Protein AF-A0A1E3PMX1-F1 (afdb_monomer_lite)

Secondary structure (DSSP, 8-state):
-PPPPHHHHHHHHHHHHHHTTPPP-TT----SHHHHHSPP-HHHHHTSS--TTS--HHHHHHHTTTS----HHHHHHHHHHHHH-

Organism: NCBI:txid857566

Structure (mmCIF, N/CA/C/O backbone):
data_AF-A0A1E3PMX1-F1
#
_entry.id   AF-A0A1E3PMX1-F1
#
loop_
_atom_site.group_PDB
_atom_site.id
_atom_site.type_symbol
_atom_site.label_atom_id
_atom_site.label_alt_id
_atom_site.label_comp_id
_atom_site.label_asym_id
_atom_site.label_entity_id
_atom_site.label_seq_id
_atom_site.pdbx_PDB_ins_code
_atom_site.Cartn_x
_atom_site.Cartn_y
_atom_site.Cartn_z
_atom_site.occupancy
_atom_site.B_iso_or_equiv
_atom_site.auth_seq_id
_atom_site.auth_comp_id
_atom_site.auth_asym_id
_atom_site.auth_atom_id
_atom_site.pdbx_PDB_model_num
ATOM 1 N N . MET A 1 1 ? -2.008 8.378 40.726 1.00 56.97 1 MET A N 1
ATOM 2 C CA . MET A 1 1 ? -2.878 8.327 39.530 1.00 56.97 1 MET A CA 1
ATOM 3 C C . MET A 1 1 ? -3.503 6.944 39.455 1.00 56.97 1 MET A C 1
ATOM 5 O O . MET A 1 1 ? -2.761 5.973 39.441 1.00 56.97 1 MET A O 1
ATOM 9 N N . SER A 1 2 ? -4.834 6.853 39.504 1.00 81.12 2 SER A N 1
ATOM 10 C CA . SER A 1 2 ? -5.565 5.578 39.420 1.00 81.12 2 SER A CA 1
ATOM 11 C C . SER A 1 2 ? -5.464 5.009 38.003 1.00 81.12 2 SER A C 1
ATOM 13 O O . SER A 1 2 ? -5.719 5.727 37.036 1.00 81.12 2 SER A O 1
ATOM 15 N N . THR A 1 3 ? -5.058 3.747 37.868 1.00 84.88 3 THR A N 1
ATOM 16 C CA . THR A 1 3 ? -4.992 3.066 36.573 1.00 84.88 3 THR A CA 1
ATOM 17 C C . THR A 1 3 ? -6.389 2.582 36.164 1.00 84.88 3 THR A C 1
ATOM 19 O O . THR A 1 3 ? -7.101 1.983 36.972 1.00 84.88 3 THR A O 1
ATOM 22 N N . PRO A 1 4 ? -6.833 2.837 34.919 1.00 89.25 4 PRO A N 1
ATOM 23 C CA . PRO A 1 4 ? -8.139 2.382 34.457 1.00 89.25 4 PRO A CA 1
ATOM 24 C C . PRO A 1 4 ? -8.200 0.854 34.335 1.00 89.25 4 PRO A C 1
ATOM 26 O O . PRO A 1 4 ? -7.206 0.182 34.060 1.00 89.25 4 PRO A O 1
ATOM 29 N N . THR A 1 5 ? -9.404 0.300 34.488 1.00 94.69 5 THR A N 1
ATOM 30 C CA . THR A 1 5 ? -9.670 -1.133 34.317 1.00 94.69 5 THR A CA 1
ATOM 31 C C . THR A 1 5 ? -9.358 -1.588 32.889 1.00 94.69 5 THR A C 1
ATOM 33 O O . THR A 1 5 ? -9.660 -0.882 31.924 1.00 94.69 5 THR A O 1
ATOM 36 N N . ARG A 1 6 ? -8.850 -2.818 32.735 1.00 92.94 6 ARG A N 1
ATOM 37 C CA . ARG A 1 6 ? -8.532 -3.432 31.432 1.00 92.94 6 ARG A CA 1
ATOM 38 C C . ARG A 1 6 ? -9.670 -3.324 30.409 1.00 92.94 6 ARG A C 1
ATOM 40 O O . ARG A 1 6 ? -9.407 -3.033 29.249 1.00 92.94 6 ARG A O 1
ATOM 47 N N . ASN A 1 7 ? -10.922 -3.509 30.831 1.00 94.69 7 ASN A N 1
ATOM 48 C CA . ASN A 1 7 ? -12.078 -3.435 29.930 1.00 94.69 7 ASN A CA 1
ATOM 49 C C . ASN A 1 7 ? -12.246 -2.041 29.307 1.00 94.69 7 ASN A C 1
ATOM 51 O O . ASN A 1 7 ? -12.430 -1.941 28.099 1.00 94.69 7 ASN A O 1
ATOM 55 N N . LYS A 1 8 ? -12.073 -0.969 30.095 1.00 95.19 8 LYS A N 1
ATOM 56 C CA . LYS A 1 8 ? -12.135 0.413 29.587 1.00 95.19 8 LYS A CA 1
ATOM 57 C C . LYS A 1 8 ? -11.021 0.702 28.579 1.00 95.19 8 LYS A C 1
ATOM 59 O O . LYS A 1 8 ? -11.241 1.394 27.592 1.00 95.19 8 LYS A O 1
ATOM 64 N N . LEU A 1 9 ? -9.830 0.142 28.801 1.00 94.94 9 LEU A N 1
ATOM 65 C CA . LEU A 1 9 ? -8.726 0.251 27.844 1.00 94.94 9 LEU A CA 1
ATOM 66 C C . LEU A 1 9 ? -9.028 -0.486 26.533 1.00 94.94 9 LEU A C 1
ATOM 68 O O . LEU A 1 9 ? -8.711 0.026 25.463 1.00 94.94 9 LEU A O 1
ATOM 72 N N . LEU A 1 10 ? -9.670 -1.656 26.599 1.00 95.94 10 LEU A N 1
ATOM 73 C CA . LEU A 1 10 ? -10.087 -2.397 25.405 1.00 95.94 10 LEU A CA 1
ATOM 74 C C . LEU A 1 10 ? -11.170 -1.657 24.612 1.00 95.94 10 LEU A C 1
ATOM 76 O O . LEU A 1 10 ? -11.117 -1.654 23.384 1.00 95.94 10 LEU A O 1
ATOM 80 N N . GLU A 1 11 ? -12.117 -1.009 25.289 1.00 96.31 11 GLU A N 1
ATOM 81 C CA . GLU A 1 11 ? -13.140 -0.172 24.650 1.00 96.31 11 GLU A CA 1
ATOM 82 C C . GLU A 1 11 ? -12.528 1.039 23.944 1.00 96.31 11 GLU A C 1
ATOM 84 O O . GLU A 1 11 ? -12.834 1.285 22.776 1.00 96.31 11 GLU A O 1
ATOM 89 N N . LEU A 1 12 ? -11.609 1.746 24.609 1.00 95.88 12 LEU A N 1
ATOM 90 C CA . LEU A 1 12 ? -10.865 2.852 24.002 1.00 95.88 12 LEU A CA 1
ATOM 91 C C . LEU A 1 12 ? -10.078 2.371 22.782 1.00 95.88 12 LEU A C 1
ATOM 93 O O . LEU A 1 12 ? -10.141 2.990 21.720 1.00 95.88 12 LEU A O 1
ATOM 97 N N . TYR A 1 13 ? -9.371 1.246 22.910 1.00 96.56 13 TYR A N 1
ATOM 98 C CA . TYR A 1 13 ? -8.603 0.679 21.808 1.00 96.56 13 TYR A CA 1
ATOM 99 C C . TYR A 1 13 ? -9.511 0.325 20.623 1.00 96.56 13 TYR A C 1
ATOM 101 O O . TYR A 1 13 ? -9.232 0.728 19.494 1.00 96.56 13 TYR A O 1
ATOM 109 N N . LYS A 1 14 ? -10.659 -0.315 20.876 1.00 97.75 14 LYS A N 1
ATOM 110 C CA . LYS A 1 14 ? -11.666 -0.605 19.847 1.00 97.75 14 LYS A CA 1
ATOM 111 C C . LYS A 1 14 ? -12.168 0.669 19.162 1.00 97.75 14 LYS A C 1
ATOM 113 O O . LYS A 1 14 ? -12.260 0.692 17.936 1.00 97.75 14 LYS A O 1
ATOM 118 N N . LEU A 1 15 ? -12.456 1.724 19.929 1.00 98.00 15 LEU A N 1
ATOM 119 C CA . LEU A 1 15 ? -12.889 3.017 19.395 1.00 98.00 15 LEU A CA 1
ATOM 120 C C . LEU A 1 15 ? -11.808 3.651 18.510 1.00 98.00 15 LEU A C 1
ATOM 122 O O . LEU A 1 15 ? -12.114 4.082 17.403 1.00 98.00 15 LEU A O 1
ATOM 126 N N . SER A 1 16 ? -10.546 3.652 18.951 1.00 98.06 16 SER A N 1
ATOM 127 C CA . SER A 1 16 ? -9.433 4.176 18.150 1.00 98.06 16 SER A CA 1
ATOM 128 C C . SER A 1 16 ? -9.267 3.417 16.835 1.00 98.06 16 SER A C 1
ATOM 130 O O . SER A 1 16 ? -9.141 4.038 15.782 1.00 98.06 16 SER A O 1
ATOM 132 N N . CYS A 1 17 ? -9.355 2.084 16.864 1.00 97.50 17 CYS A N 1
ATOM 133 C CA . CYS A 1 17 ? -9.274 1.276 15.657 1.00 97.50 17 CYS A CA 1
ATOM 134 C C . CYS A 1 17 ? -10.413 1.606 14.687 1.00 97.50 17 CYS A C 1
ATOM 136 O O . CYS A 1 17 ? -10.171 1.695 13.489 1.00 97.50 17 CYS A O 1
ATOM 138 N N . ASN A 1 18 ? -11.622 1.854 15.197 1.00 97.81 18 ASN A N 1
ATOM 139 C CA . ASN A 1 18 ? -12.761 2.257 14.376 1.00 97.81 18 ASN A CA 1
ATOM 140 C C . ASN A 1 18 ? -12.544 3.634 13.723 1.00 97.81 18 ASN A C 1
ATOM 142 O O . ASN A 1 18 ? -12.727 3.779 12.519 1.00 97.81 18 ASN A O 1
ATOM 146 N N . ILE A 1 19 ? -12.081 4.625 14.495 1.00 98.50 19 ILE A N 1
ATOM 147 C CA . ILE A 1 19 ? -11.799 5.981 13.992 1.00 98.50 19 ILE A CA 1
ATOM 148 C C . ILE A 1 19 ? -10.740 5.950 12.884 1.00 98.50 19 ILE A C 1
ATOM 150 O O . ILE A 1 19 ? -10.897 6.600 11.854 1.00 98.50 19 ILE A O 1
ATOM 154 N N . PHE A 1 20 ? -9.670 5.178 13.073 1.00 98.25 20 PHE A N 1
ATOM 155 C CA . PHE A 1 20 ? -8.541 5.138 12.141 1.00 98.25 20 PHE A CA 1
ATOM 156 C C . PHE A 1 20 ? -8.627 4.015 11.104 1.00 98.25 20 PHE A C 1
ATOM 158 O O . PHE A 1 20 ? -7.637 3.748 10.424 1.00 98.25 20 PHE A O 1
ATOM 165 N N . SER A 1 21 ? -9.775 3.338 10.983 1.00 96.75 21 SER A N 1
ATOM 166 C CA . SER A 1 21 ? -9.951 2.192 10.075 1.00 96.75 21 SER A CA 1
ATOM 167 C C . SER A 1 21 ? -8.860 1.116 10.234 1.00 96.75 21 SER A C 1
ATOM 169 O O . SER A 1 21 ? -8.416 0.492 9.271 1.00 96.75 21 SER A O 1
ATOM 171 N N . GLN A 1 22 ? -8.390 0.907 11.466 1.00 95.88 22 GLN A N 1
ATOM 172 C CA . GLN A 1 22 ? -7.415 -0.121 11.817 1.00 95.88 22 GLN A CA 1
ATOM 173 C C . GLN A 1 22 ? -8.116 -1.400 12.283 1.00 95.88 22 GLN A C 1
ATOM 175 O O . GLN A 1 22 ? -9.238 -1.395 12.785 1.00 95.88 22 GLN A O 1
ATOM 180 N N . THR A 1 23 ? -7.423 -2.529 12.169 1.00 95.06 23 THR A N 1
ATOM 181 C CA . THR A 1 23 ? -7.940 -3.829 12.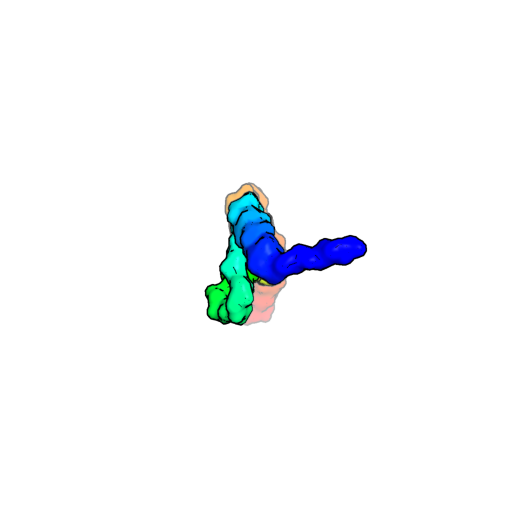606 1.00 95.06 23 THR A CA 1
ATOM 182 C C . THR A 1 23 ? -7.802 -4.001 14.121 1.00 95.06 23 THR A C 1
ATOM 184 O O . THR A 1 23 ? -6.682 -4.011 14.634 1.00 95.06 23 THR A O 1
ATOM 187 N N . PHE A 1 24 ? -8.910 -4.219 14.829 1.00 96.81 24 PHE A N 1
ATOM 188 C CA . PHE A 1 24 ? -8.918 -4.553 16.259 1.00 96.81 24 PHE A CA 1
ATOM 189 C C . PHE A 1 24 ? -8.693 -6.063 16.472 1.00 96.81 24 PHE A C 1
ATOM 191 O O . PHE A 1 24 ? -9.519 -6.873 16.054 1.00 96.81 24 PHE A O 1
ATOM 198 N N . ASN A 1 25 ? -7.587 -6.454 17.120 1.00 95.56 25 ASN A N 1
ATOM 199 C CA . ASN A 1 25 ? -7.230 -7.860 17.385 1.00 95.56 25 ASN A CA 1
ATOM 200 C C . ASN A 1 25 ? -6.868 -8.088 18.871 1.00 95.56 25 ASN A C 1
ATOM 202 O O . ASN A 1 25 ? -5.687 -8.124 19.210 1.00 95.56 25 ASN A O 1
ATOM 206 N N . PRO A 1 26 ? -7.853 -8.247 19.774 1.00 95.12 26 PRO A N 1
ATOM 207 C CA . PRO A 1 26 ? -7.602 -8.376 21.214 1.00 95.12 26 PRO A CA 1
ATOM 208 C C . PRO A 1 26 ? -6.997 -9.731 21.618 1.00 95.12 26 PRO A C 1
ATOM 210 O O . PRO A 1 26 ? -6.377 -9.832 22.673 1.00 95.12 26 PRO A O 1
ATOM 213 N N . ASN A 1 27 ? -7.174 -10.764 20.786 1.00 95.12 27 ASN A N 1
ATOM 214 C CA . ASN A 1 27 ? -6.745 -12.141 21.059 1.00 95.12 27 ASN A CA 1
ATOM 215 C C . ASN A 1 27 ? -5.428 -12.508 20.359 1.00 95.12 27 ASN A C 1
ATOM 217 O O . ASN A 1 27 ? -5.009 -13.662 20.416 1.00 95.12 27 ASN A O 1
ATOM 221 N N . ASN A 1 28 ? -4.787 -11.556 19.671 1.00 92.00 28 ASN A N 1
ATOM 222 C CA . ASN A 1 28 ? -3.554 -11.767 18.910 1.00 92.00 28 ASN A CA 1
ATOM 223 C C . ASN A 1 28 ? -3.618 -12.963 17.940 1.00 92.00 28 ASN A C 1
ATOM 225 O O . ASN A 1 28 ? -2.629 -13.659 17.709 1.00 92.00 28 ASN A O 1
ATOM 229 N N . THR A 1 29 ? -4.782 -13.198 17.330 1.00 96.81 29 THR A N 1
ATOM 230 C CA . THR A 1 29 ? -4.961 -14.280 16.354 1.00 96.81 29 THR A CA 1
ATOM 231 C C . THR A 1 29 ? -4.232 -13.960 15.049 1.00 96.81 29 THR A C 1
ATOM 233 O O . THR A 1 29 ? -4.174 -12.800 14.630 1.00 96.81 29 THR A O 1
ATOM 236 N N . ARG A 1 30 ? -3.698 -14.980 14.368 1.00 95.31 30 ARG A N 1
ATOM 237 C CA . ARG A 1 30 ? -3.030 -14.828 13.065 1.00 95.31 30 ARG A CA 1
ATOM 238 C C . ARG A 1 30 ? -4.063 -14.624 11.953 1.00 95.31 30 ARG A C 1
ATOM 240 O O . ARG A 1 30 ? -4.578 -15.584 11.402 1.00 95.31 30 ARG A O 1
ATOM 247 N N . THR A 1 31 ? -4.342 -13.369 11.610 1.00 93.69 31 THR A N 1
ATOM 248 C CA . THR A 1 31 ? -5.323 -12.993 10.571 1.00 93.69 31 THR A CA 1
ATOM 249 C C . THR A 1 31 ? -4.737 -12.869 9.161 1.00 93.69 31 THR A C 1
ATOM 251 O O . THR A 1 31 ? -5.469 -12.603 8.218 1.00 93.69 31 THR A O 1
ATOM 254 N N . GLY A 1 32 ? -3.414 -12.993 8.993 1.00 94.62 32 GLY A N 1
ATOM 255 C CA . GLY A 1 32 ? -2.757 -12.822 7.687 1.00 94.62 32 GLY A CA 1
ATOM 256 C C . GLY A 1 32 ? -2.607 -11.366 7.218 1.00 94.62 32 GLY A C 1
ATOM 257 O O . GLY A 1 32 ? -2.013 -11.122 6.172 1.00 94.62 32 GLY A O 1
ATOM 258 N N . ALA A 1 33 ? -3.027 -10.375 8.014 1.00 94.56 33 ALA A N 1
ATOM 259 C CA . ALA A 1 33 ? -2.932 -8.950 7.667 1.00 94.56 33 ALA A CA 1
ATOM 260 C C . ALA A 1 33 ? -1.495 -8.447 7.399 1.00 94.56 33 ALA A C 1
ATOM 262 O O . ALA A 1 33 ? -1.312 -7.379 6.825 1.00 94.56 33 ALA A O 1
ATOM 263 N N . SER A 1 34 ? -0.459 -9.182 7.825 1.00 93.38 34 SER A N 1
ATOM 264 C CA . SER A 1 34 ? 0.937 -8.877 7.469 1.00 93.38 34 SER A CA 1
ATOM 265 C C . SER A 1 34 ? 1.195 -9.049 5.968 1.00 93.38 34 SER A C 1
ATOM 267 O O . SER A 1 34 ? 1.790 -8.174 5.346 1.00 93.38 34 SER A O 1
ATOM 269 N N . ALA A 1 35 ? 0.674 -10.128 5.373 1.00 93.88 35 ALA A N 1
ATOM 270 C CA . ALA A 1 35 ? 0.834 -10.399 3.948 1.00 93.88 35 ALA A CA 1
ATOM 271 C C . ALA A 1 35 ? 0.137 -9.329 3.093 1.00 93.88 35 ALA A C 1
ATOM 273 O O . ALA A 1 35 ? 0.713 -8.848 2.126 1.00 93.88 35 ALA A O 1
ATOM 274 N N . LEU A 1 36 ? -1.063 -8.900 3.501 1.00 92.62 36 LEU A N 1
ATOM 275 C CA . LEU A 1 36 ? -1.846 -7.887 2.782 1.00 92.62 36 LEU A CA 1
ATOM 276 C C . LEU A 1 36 ? -1.304 -6.458 2.945 1.00 92.62 36 LEU A C 1
ATOM 278 O O . LEU A 1 36 ? -1.449 -5.643 2.042 1.00 92.62 36 LEU A O 1
ATOM 282 N N . ARG A 1 37 ? -0.675 -6.135 4.084 1.00 94.25 37 ARG A N 1
ATOM 283 C CA . ARG A 1 37 ? -0.042 -4.820 4.307 1.00 94.25 37 ARG A CA 1
ATOM 284 C C . ARG A 1 37 ? 1.267 -4.642 3.540 1.00 94.25 37 ARG A C 1
ATOM 286 O O . ARG A 1 37 ? 1.746 -3.515 3.418 1.00 94.25 37 ARG A O 1
ATOM 293 N N . GLY A 1 38 ? 1.861 -5.731 3.053 1.00 94.56 38 GLY A N 1
ATOM 294 C CA . GLY A 1 38 ? 3.057 -5.670 2.227 1.00 94.56 38 GLY A CA 1
ATOM 295 C C . GLY A 1 38 ? 2.787 -4.885 0.945 1.00 94.56 38 GLY A C 1
ATOM 296 O O . GLY A 1 38 ? 1.909 -5.246 0.168 1.00 94.56 38 GLY A O 1
ATOM 297 N N . LYS A 1 39 ? 3.556 -3.816 0.704 1.00 94.75 39 LYS A N 1
ATOM 298 C CA . LYS A 1 39 ? 3.498 -3.099 -0.575 1.00 94.75 39 LYS A CA 1
ATOM 299 C C . LYS A 1 39 ? 3.869 -4.055 -1.707 1.00 94.75 39 LYS A C 1
ATOM 301 O O . LYS A 1 39 ? 4.854 -4.790 -1.606 1.00 94.75 39 LYS A O 1
ATOM 306 N N . LEU A 1 40 ? 3.098 -4.016 -2.789 1.00 94.06 40 LEU A N 1
ATOM 307 C CA . LEU A 1 40 ? 3.374 -4.815 -3.976 1.00 94.06 40 LEU A CA 1
ATOM 308 C C . LEU A 1 40 ? 4.719 -4.396 -4.584 1.00 94.06 40 LEU A C 1
ATOM 310 O O . LEU A 1 40 ? 4.980 -3.212 -4.777 1.00 94.06 40 LEU A O 1
ATOM 314 N N . LYS A 1 41 ? 5.571 -5.381 -4.888 1.00 92.69 41 LYS A N 1
ATOM 315 C CA . LYS A 1 41 ? 6.896 -5.171 -5.502 1.00 92.69 41 LYS A CA 1
ATOM 316 C C . LYS A 1 41 ? 6.900 -5.353 -7.022 1.00 92.69 41 LYS A C 1
ATOM 318 O O . LYS A 1 41 ? 7.919 -5.093 -7.647 1.00 92.69 41 LYS A O 1
ATOM 323 N N . GLY A 1 42 ? 5.779 -5.790 -7.602 1.00 91.69 42 GLY A N 1
ATOM 324 C CA . GLY A 1 42 ? 5.650 -6.100 -9.031 1.00 91.69 42 GLY A CA 1
ATOM 325 C C . GL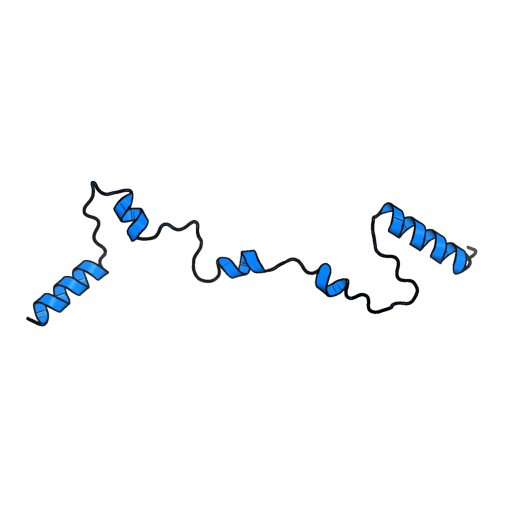Y A 1 42 ? 6.180 -4.997 -9.954 1.00 91.69 42 GLY A C 1
ATOM 326 O O . GLY A 1 42 ? 7.077 -5.287 -10.738 1.00 91.69 42 GLY A O 1
ATOM 327 N N . PRO A 1 43 ? 5.741 -3.732 -9.800 1.00 87.25 43 PRO A N 1
ATOM 328 C CA . PRO A 1 43 ? 6.207 -2.638 -10.657 1.00 87.25 43 PRO A CA 1
ATOM 329 C C . PRO A 1 43 ? 7.719 -2.387 -10.572 1.00 87.25 43 PRO A C 1
ATOM 331 O O . PRO A 1 43 ? 8.362 -2.101 -11.573 1.00 87.25 43 PRO A O 1
ATOM 334 N N . ALA A 1 44 ? 8.313 -2.542 -9.384 1.00 86.62 44 ALA A N 1
ATOM 335 C CA . ALA A 1 44 ? 9.759 -2.398 -9.216 1.00 86.62 44 ALA A CA 1
ATOM 336 C C . ALA A 1 44 ? 10.539 -3.542 -9.886 1.00 86.62 44 ALA A C 1
ATOM 338 O O . ALA A 1 44 ? 11.662 -3.340 -10.336 1.00 86.62 44 ALA A O 1
ATOM 339 N N . LEU A 1 45 ? 9.951 -4.741 -9.946 1.00 89.88 45 LEU A N 1
ATOM 340 C CA . LEU A 1 45 ? 10.564 -5.913 -10.568 1.00 89.88 45 LEU A CA 1
ATOM 341 C C . LEU A 1 45 ? 10.406 -5.924 -12.097 1.00 89.88 45 LEU A C 1
ATOM 343 O O . LEU A 1 45 ? 11.283 -6.430 -12.788 1.00 89.88 45 LEU A O 1
ATOM 347 N N . GLN A 1 46 ? 9.318 -5.361 -12.626 1.00 89.75 46 GLN A N 1
ATOM 348 C CA . GLN A 1 46 ? 9.050 -5.279 -14.067 1.00 89.75 46 GLN A CA 1
ATOM 349 C C . GLN A 1 46 ? 10.208 -4.626 -14.834 1.00 89.75 46 GLN A C 1
ATOM 351 O O . GLN A 1 46 ? 10.653 -5.152 -15.850 1.00 89.75 46 GLN A O 1
ATOM 356 N N . ASN A 1 47 ? 10.771 -3.549 -14.284 1.00 85.31 47 ASN A N 1
ATOM 357 C CA . ASN A 1 47 ? 11.861 -2.794 -14.904 1.00 85.31 47 ASN A CA 1
ATOM 358 C C . ASN A 1 47 ? 13.264 -3.335 -14.565 1.00 85.31 47 ASN A C 1
ATOM 360 O O . ASN A 1 47 ? 14.245 -2.605 -14.687 1.00 85.31 47 ASN A O 1
ATOM 364 N N . TYR A 1 48 ? 13.393 -4.591 -14.113 1.00 89.38 48 TYR A N 1
ATOM 365 C CA . TYR A 1 48 ? 14.676 -5.120 -13.631 1.00 89.38 48 TYR A CA 1
ATOM 366 C C . TYR A 1 48 ? 15.773 -5.143 -14.709 1.00 89.38 48 TYR A C 1
ATOM 368 O O . TYR A 1 48 ? 16.917 -4.804 -14.418 1.00 89.38 48 TYR A O 1
ATOM 376 N N . TYR A 1 49 ? 15.431 -5.504 -15.950 1.00 87.06 49 TYR A N 1
ATOM 377 C CA . TYR A 1 49 ? 16.401 -5.581 -17.053 1.00 87.06 49 TYR A CA 1
ATOM 378 C C . TYR A 1 49 ? 16.290 -4.446 -18.076 1.00 87.06 49 TYR A C 1
ATOM 380 O O . TYR A 1 49 ? 17.262 -4.160 -18.773 1.00 87.06 49 TYR A O 1
ATOM 388 N N . ARG A 1 50 ? 15.129 -3.797 -18.196 1.00 78.06 50 ARG A N 1
ATOM 389 C CA . ARG A 1 50 ? 14.901 -2.702 -19.147 1.00 78.06 50 ARG A CA 1
ATOM 390 C C . ARG A 1 50 ? 13.868 -1.742 -18.569 1.00 78.06 50 ARG A C 1
ATOM 392 O O . ARG A 1 50 ? 12.826 -2.190 -18.110 1.00 78.06 50 ARG A O 1
ATOM 399 N N . SER A 1 51 ? 14.151 -0.441 -18.616 1.00 76.31 51 SER A N 1
ATOM 400 C CA . SER A 1 51 ? 13.129 0.583 -18.382 1.00 76.31 51 SER A CA 1
ATOM 401 C C . SER A 1 51 ? 12.291 0.744 -19.649 1.00 76.31 51 SER A C 1
ATOM 403 O O . SER A 1 51 ? 12.859 0.889 -20.734 1.00 76.31 51 SER A O 1
ATOM 405 N N . GLU A 1 52 ? 10.963 0.734 -19.522 1.00 72.00 52 GLU A N 1
ATOM 406 C CA . GLU A 1 52 ? 10.029 0.996 -20.633 1.00 72.00 52 GLU A CA 1
ATOM 407 C C . GLU A 1 52 ? 10.235 2.383 -21.263 1.00 72.00 52 GLU A C 1
ATOM 409 O O . GLU A 1 52 ? 9.880 2.605 -22.415 1.00 72.00 52 GLU A O 1
ATOM 414 N N . GLU A 1 53 ? 10.871 3.300 -20.534 1.00 77.94 53 GLU A N 1
ATOM 415 C CA . GLU A 1 53 ? 11.157 4.664 -20.983 1.00 77.94 53 GLU A CA 1
ATOM 416 C C . GLU A 1 53 ? 12.298 4.736 -22.012 1.00 77.94 53 GLU A C 1
ATOM 418 O O . GLU A 1 53 ? 12.419 5.727 -22.732 1.00 77.94 53 GLU A O 1
ATOM 423 N N . ALA A 1 54 ? 13.155 3.712 -22.089 1.00 80.12 54 ALA A N 1
ATOM 424 C CA . ALA A 1 54 ? 14.294 3.713 -23.001 1.00 80.12 54 ALA A CA 1
ATOM 425 C C . ALA A 1 54 ? 13.885 3.169 -24.386 1.00 80.12 54 ALA A C 1
ATOM 427 O O . ALA A 1 54 ? 13.576 1.969 -24.501 1.00 80.12 54 ALA A O 1
ATOM 428 N N . PRO A 1 55 ? 13.936 3.995 -25.452 1.00 81.25 55 PRO A N 1
ATOM 429 C CA . PRO A 1 55 ? 13.565 3.550 -26.786 1.00 81.25 55 PRO A CA 1
ATOM 430 C C . PRO A 1 55 ? 14.502 2.438 -27.263 1.00 81.25 55 PRO A C 1
ATOM 432 O O . PRO A 1 55 ? 15.722 2.499 -27.094 1.00 81.25 55 PRO A O 1
ATOM 435 N N . SER A 1 56 ? 13.926 1.408 -27.875 1.00 83.25 56 SER A N 1
ATOM 436 C CA . SER A 1 56 ? 14.697 0.372 -28.568 1.00 83.25 56 SER A CA 1
ATOM 437 C C . SER A 1 56 ? 15.402 0.970 -29.788 1.00 83.25 56 SER A C 1
ATOM 439 O O . SER A 1 56 ? 14.889 1.895 -30.416 1.00 83.25 56 SER A O 1
ATOM 441 N N . LEU A 1 57 ? 16.532 0.388 -30.209 1.00 83.00 57 LEU A N 1
ATOM 442 C CA . LEU A 1 57 ? 17.183 0.756 -31.473 1.00 83.00 57 LEU A CA 1
ATOM 443 C C . LEU A 1 57 ? 16.214 0.654 -32.665 1.00 83.00 57 LEU A C 1
ATOM 445 O O . LEU A 1 57 ? 16.288 1.460 -33.588 1.00 83.00 57 LEU A O 1
ATOM 449 N N . SER A 1 58 ? 15.279 -0.301 -32.631 1.00 83.50 58 SER A N 1
ATOM 450 C CA . SER A 1 58 ? 14.243 -0.446 -33.662 1.00 83.50 58 SER A CA 1
ATOM 451 C C . SER A 1 58 ? 13.245 0.714 -33.656 1.00 83.50 58 SER A C 1
ATOM 453 O O . SER A 1 58 ? 12.896 1.229 -34.715 1.00 83.50 58 SER A O 1
ATOM 455 N N . GLU A 1 59 ? 12.797 1.135 -32.473 1.00 85.69 59 GLU A N 1
ATOM 456 C CA . GLU A 1 59 ? 11.877 2.269 -32.306 1.00 85.69 59 GLU A CA 1
ATOM 457 C C . GLU A 1 59 ? 12.563 3.574 -32.721 1.00 85.69 59 GLU A C 1
ATOM 459 O O . GLU A 1 59 ? 11.987 4.385 -33.442 1.00 85.69 59 GLU A O 1
ATOM 464 N N . PHE A 1 60 ? 13.835 3.739 -32.351 1.00 85.69 60 PHE A N 1
ATOM 465 C CA . PHE A 1 60 ? 14.643 4.882 -32.758 1.00 85.69 60 PHE A CA 1
ATOM 466 C C . PHE A 1 60 ? 14.827 4.932 -34.281 1.00 85.69 60 PHE A C 1
ATOM 468 O O . PHE A 1 60 ? 14.630 5.981 -34.884 1.00 85.69 60 PHE A O 1
ATOM 475 N N . ARG A 1 61 ? 15.117 3.797 -34.931 1.00 85.12 61 ARG A N 1
ATOM 476 C CA . ARG A 1 61 ? 15.193 3.718 -36.399 1.00 85.12 61 ARG A CA 1
ATOM 477 C C . ARG A 1 61 ? 13.874 4.109 -37.057 1.00 85.12 61 ARG A C 1
ATOM 479 O O . ARG A 1 61 ? 13.906 4.947 -37.944 1.00 85.12 61 ARG A O 1
ATOM 486 N N . SER A 1 62 ? 12.748 3.572 -36.578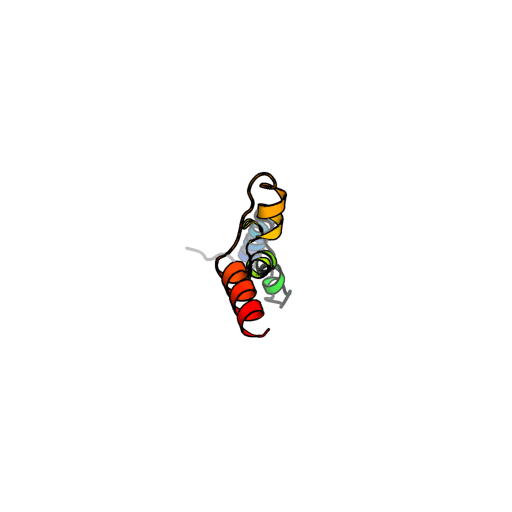 1.00 86.44 62 SER A N 1
ATOM 487 C CA . SER A 1 62 ? 11.412 3.896 -37.100 1.00 86.44 62 SER A CA 1
ATOM 488 C C . SER A 1 62 ? 11.068 5.384 -36.982 1.00 86.44 62 SER A C 1
ATOM 490 O O . SER A 1 62 ? 10.411 5.935 -37.862 1.00 86.44 62 SER A O 1
ATOM 492 N N . ASN A 1 63 ? 11.483 6.031 -35.891 1.00 85.75 63 ASN A N 1
ATOM 493 C CA . ASN A 1 63 ? 11.215 7.451 -35.659 1.00 85.75 63 ASN A CA 1
ATOM 494 C C . ASN A 1 63 ? 12.134 8.370 -36.481 1.00 85.75 63 ASN A C 1
ATOM 496 O O . ASN A 1 63 ? 11.766 9.508 -36.755 1.00 85.75 63 ASN A O 1
ATOM 500 N N . PHE A 1 64 ? 13.310 7.887 -36.892 1.00 85.69 64 PHE A N 1
ATOM 501 C CA . PHE A 1 64 ? 14.333 8.657 -37.605 1.00 85.69 64 PHE A CA 1
ATOM 502 C C . PHE A 1 64 ? 14.666 8.042 -38.972 1.00 85.69 64 PHE A C 1
ATOM 504 O O . PHE A 1 64 ? 15.835 7.925 -39.340 1.00 85.69 64 PHE A O 1
ATOM 511 N N . ASN A 1 65 ? 13.635 7.681 -39.745 1.00 79.81 65 ASN A N 1
ATOM 512 C CA . ASN A 1 65 ? 13.779 7.047 -41.065 1.00 79.81 65 ASN A CA 1
ATOM 513 C C . ASN A 1 65 ? 14.582 7.880 -42.082 1.00 79.81 65 ASN A C 1
ATOM 515 O O . ASN A 1 65 ? 15.143 7.321 -43.021 1.00 79.81 65 ASN A O 1
ATOM 519 N N . GLU A 1 66 ? 14.640 9.203 -41.915 1.00 81.12 66 GLU A N 1
ATOM 520 C CA . GLU A 1 66 ? 15.401 10.102 -42.794 1.00 81.12 66 GLU A CA 1
ATOM 521 C C . GLU A 1 66 ? 16.922 9.929 -42.651 1.00 81.12 66 GLU A C 1
ATOM 523 O O . GLU A 1 66 ? 17.679 10.245 -43.569 1.00 81.12 66 GLU A O 1
ATOM 528 N N . PHE A 1 67 ? 17.384 9.390 -41.519 1.00 78.81 67 PHE A N 1
ATOM 529 C CA . PHE A 1 67 ? 18.799 9.179 -41.244 1.00 78.81 67 PHE A CA 1
ATOM 530 C C . PHE A 1 67 ? 19.150 7.692 -41.364 1.00 78.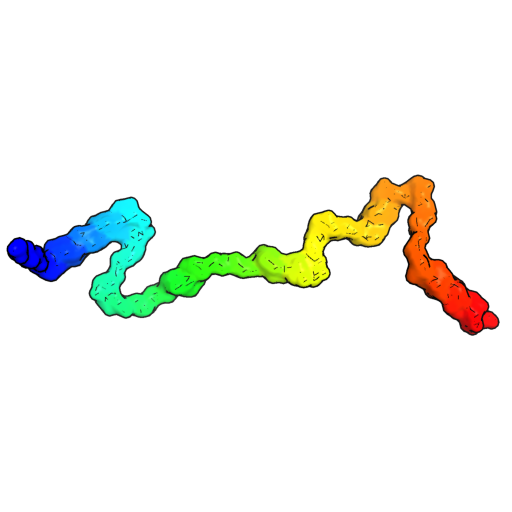81 67 PHE A C 1
ATOM 532 O O . PHE A 1 67 ? 18.560 6.836 -40.707 1.00 78.81 67 PHE A O 1
ATOM 539 N N . THR A 1 68 ? 20.181 7.353 -42.146 1.00 74.38 68 THR A N 1
ATOM 540 C CA . THR A 1 68 ? 20.722 5.982 -42.190 1.00 74.38 68 THR A CA 1
ATOM 541 C C . THR A 1 68 ? 21.577 5.707 -40.954 1.00 74.38 68 THR A C 1
ATOM 543 O O . THR A 1 68 ? 22.810 5.728 -40.999 1.00 74.38 68 THR A O 1
ATOM 546 N N . LEU A 1 69 ? 20.916 5.481 -39.825 1.00 77.12 69 LEU A N 1
ATOM 547 C CA . LEU A 1 69 ? 21.561 5.212 -38.547 1.00 77.12 69 LEU A CA 1
ATOM 548 C C . LEU A 1 69 ? 22.214 3.824 -38.561 1.00 77.12 69 LEU A C 1
ATOM 550 O O . LEU A 1 69 ? 21.536 2.806 -38.715 1.00 77.12 69 LEU A O 1
ATOM 554 N N . ARG A 1 70 ? 23.535 3.780 -38.364 1.00 77.75 70 ARG A N 1
ATOM 555 C CA . ARG A 1 70 ? 24.311 2.539 -38.232 1.00 77.75 70 ARG A CA 1
ATOM 556 C C . ARG A 1 70 ? 24.984 2.468 -36.868 1.00 77.75 70 ARG A C 1
ATOM 558 O O . ARG A 1 70 ? 25.607 3.437 -36.435 1.00 77.75 70 AR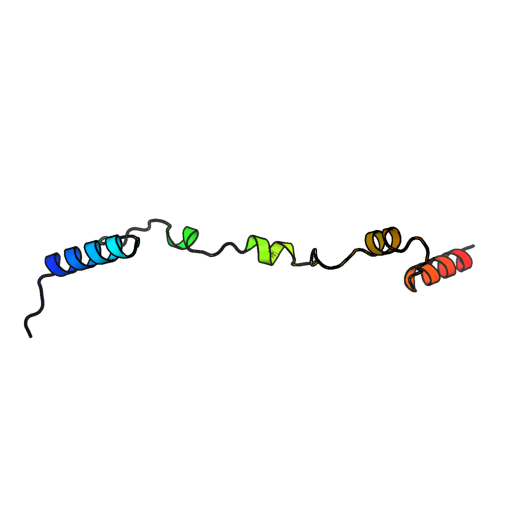G A O 1
ATOM 565 N N . THR A 1 71 ? 24.904 1.312 -36.217 1.00 82.25 71 THR A N 1
ATOM 566 C CA . THR A 1 71 ? 25.650 1.052 -34.980 1.00 82.25 71 THR A CA 1
ATOM 567 C C . THR A 1 71 ? 27.066 0.579 -35.327 1.00 82.25 71 THR A C 1
ATOM 569 O O . THR A 1 71 ? 27.296 -0.022 -36.378 1.00 82.25 71 THR A O 1
ATOM 572 N N . ARG A 1 72 ? 28.045 0.816 -34.442 1.00 82.69 72 ARG A N 1
ATOM 573 C CA . ARG A 1 72 ? 29.418 0.292 -34.613 1.00 82.69 72 ARG A CA 1
ATOM 574 C C . ARG A 1 72 ? 29.443 -1.236 -34.747 1.00 82.69 72 ARG A C 1
ATOM 576 O O . ARG A 1 72 ? 30.251 -1.768 -35.501 1.00 82.69 72 ARG A O 1
ATOM 583 N N . GLU A 1 73 ? 28.539 -1.913 -34.046 1.00 84.25 73 GLU A N 1
ATOM 584 C CA . GLU A 1 73 ? 28.355 -3.366 -34.087 1.00 84.25 73 GLU A CA 1
ATOM 585 C C . GLU A 1 73 ? 27.899 -3.851 -35.468 1.00 84.25 73 GLU A C 1
AT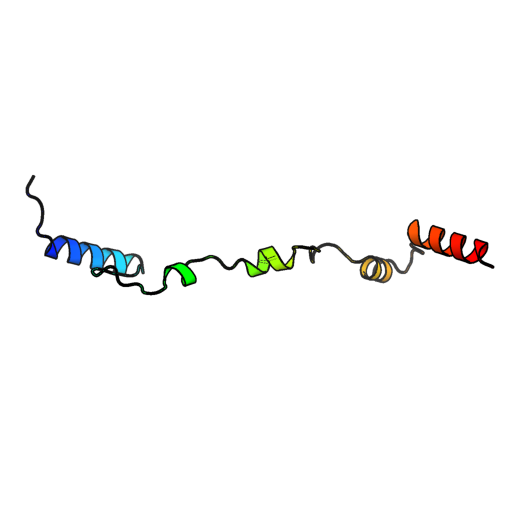OM 587 O O . GLU A 1 73 ? 28.475 -4.802 -35.991 1.00 84.25 73 GLU A O 1
ATOM 592 N N . ASP A 1 74 ? 26.959 -3.148 -36.110 1.00 83.38 74 ASP A N 1
ATOM 593 C CA . ASP A 1 74 ? 26.484 -3.478 -37.462 1.00 83.38 74 ASP A CA 1
ATOM 594 C C . ASP A 1 74 ? 27.624 -3.396 -38.491 1.00 83.38 74 ASP A C 1
ATOM 596 O O . ASP A 1 74 ? 27.797 -4.284 -39.325 1.00 83.38 74 ASP A O 1
ATOM 600 N N . ALA A 1 75 ? 28.451 -2.347 -38.404 1.00 85.06 75 ALA A N 1
ATOM 601 C CA . ALA A 1 75 ? 29.612 -2.173 -39.278 1.00 85.06 75 ALA A CA 1
ATOM 602 C C . ALA A 1 75 ? 30.687 -3.247 -39.037 1.00 85.06 75 ALA A C 1
ATOM 604 O O . ALA A 1 75 ? 31.335 -3.712 -39.977 1.00 85.06 75 ALA A O 1
ATOM 605 N N . HIS A 1 76 ? 30.875 -3.655 -37.779 1.00 86.62 76 HIS A N 1
ATOM 606 C CA . HIS A 1 76 ? 31.778 -4.743 -37.422 1.00 86.62 76 HIS A CA 1
ATOM 607 C C . HIS A 1 76 ? 31.276 -6.092 -37.953 1.00 86.62 76 HIS A C 1
ATOM 609 O O . HIS A 1 76 ? 32.063 -6.855 -38.510 1.00 86.62 76 HIS A O 1
ATOM 615 N N . HIS A 1 77 ? 29.974 -6.366 -37.845 1.00 87.81 77 HIS A N 1
ATOM 616 C CA . HIS A 1 77 ? 29.353 -7.565 -38.402 1.00 87.81 77 HIS A CA 1
ATOM 617 C C . HIS A 1 77 ? 29.517 -7.630 -39.929 1.00 87.81 77 HIS A C 1
ATOM 619 O O . HIS A 1 77 ? 29.975 -8.645 -40.450 1.00 87.81 77 HIS A O 1
ATOM 625 N N . GLU A 1 78 ? 29.261 -6.526 -40.639 1.00 88.69 78 GLU A N 1
ATOM 626 C CA . GLU A 1 78 ? 29.476 -6.429 -42.091 1.00 88.69 78 GLU A CA 1
ATOM 627 C C . GLU A 1 78 ? 30.946 -6.686 -42.470 1.00 88.69 78 GLU A C 1
ATOM 629 O O . GLU A 1 78 ? 31.237 -7.385 -43.442 1.00 88.69 78 GLU A O 1
ATOM 634 N N . LYS A 1 79 ? 31.891 -6.160 -41.679 1.00 89.88 79 LYS A N 1
ATOM 635 C CA . LYS A 1 79 ? 33.328 -6.391 -41.878 1.00 89.88 79 LYS A CA 1
ATOM 636 C C . LYS A 1 79 ? 33.709 -7.857 -41.662 1.00 89.88 79 LYS A C 1
ATOM 638 O O . LYS A 1 79 ? 34.490 -8.387 -42.443 1.00 89.88 79 LYS A O 1
ATOM 643 N N . MET A 1 80 ? 33.159 -8.506 -40.636 1.00 91.12 80 MET A N 1
ATOM 644 C CA . MET A 1 80 ? 33.409 -9.924 -40.360 1.00 91.12 80 MET A CA 1
ATOM 645 C C . MET A 1 80 ? 32.868 -10.828 -41.470 1.00 91.12 80 MET A C 1
ATOM 647 O O . MET A 1 80 ? 33.572 -11.736 -41.902 1.00 91.12 80 MET A O 1
ATOM 651 N N . LEU A 1 81 ? 31.678 -10.534 -42.000 1.00 91.62 81 LEU A N 1
ATOM 652 C CA . LEU A 1 81 ? 31.110 -11.268 -43.135 1.00 91.62 81 LEU A CA 1
ATOM 653 C C . LEU A 1 81 ? 31.995 -11.173 -44.385 1.00 91.62 81 LEU A C 1
ATOM 655 O O . LEU A 1 81 ? 32.270 -12.188 -45.018 1.00 91.62 81 LEU A O 1
ATOM 659 N N . LYS A 1 82 ? 32.506 -9.975 -44.694 1.00 90.75 82 LYS A N 1
ATOM 660 C CA . LYS A 1 82 ? 33.423 -9.746 -45.827 1.00 90.75 82 LYS A CA 1
ATOM 661 C C . LYS A 1 82 ? 34.794 -10.404 -45.663 1.00 90.75 82 LYS A C 1
ATOM 663 O O . LYS A 1 82 ? 35.484 -10.597 -46.652 1.00 90.75 82 LYS A O 1
ATOM 668 N N . LEU A 1 83 ? 35.215 -10.692 -44.432 1.00 89.25 83 LEU A N 1
ATOM 669 C CA . LEU A 1 83 ? 36.455 -11.425 -44.156 1.00 89.25 83 LEU A CA 1
ATOM 670 C C . LEU A 1 83 ? 36.265 -12.945 -44.251 1.00 89.25 83 LEU A C 1
ATOM 672 O O . LEU A 1 83 ? 37.248 -13.664 -44.394 1.00 89.25 83 LEU A O 1
ATOM 676 N N . SER A 1 84 ? 35.023 -13.427 -44.138 1.00 75.94 84 SER A N 1
ATOM 677 C CA . SER A 1 84 ? 34.677 -14.851 -44.240 1.00 75.94 84 SER A CA 1
ATOM 678 C C . SER A 1 84 ? 34.357 -15.332 -45.663 1.00 75.94 84 SER A C 1
ATOM 680 O O . SER A 1 84 ? 34.203 -16.536 -45.861 1.00 75.94 84 SER A O 1
ATOM 682 N N . SER A 1 85 ? 34.239 -14.409 -46.624 1.00 65.88 85 SER A N 1
ATOM 683 C CA . SER A 1 85 ? 34.027 -14.662 -48.059 1.00 65.88 85 SER A CA 1
ATOM 684 C C . SER A 1 85 ? 35.326 -14.574 -48.845 1.00 65.88 85 SER A C 1
ATOM 686 O O . SER A 1 85 ? 35.547 -15.444 -49.711 1.00 65.88 85 SER A O 1
#

InterPro domains:
  IPR013219 Small ribosomal subunit protein mS33 [PF08293] (8-82)

pLDDT: mean 88.51, std 7.94, range [56.97, 98.5]

Radius of gyration: 31.36 Å; chains: 1; bounding box: 50×25×88 Å

Foldseek 3Di:
DDDDDPVVVLVVVVVVCVVVVHDRDPPPDPPVVVVVPDDDCVVVVVPVPHDPPDDDPVRVCVVPVVDPDDDPVNVVVVVVVVVVD

Sequence (85 aa):
MSTPTRNKLLELYKLSCNIFSQTFNPNNTRTGASALRGKLKGPALQNYYRSEEAPSLSEFRSNFNEFTLRTREDAHHEKMLKLSS